Protein AF-A0A2V8UX45-F1 (afdb_monomer)

Radius of gyration: 14.38 Å; Cα contacts (8 Å, |Δi|>4): 68; chains: 1; bounding box: 37×28×36 Å

Mean predicted aligned error: 7.07 Å

Solvent-accessible surface area (backbone atoms only — not comparable to full-atom values): 5312 Å² total; per-residue (Å²): 133,73,49,59,40,98,85,70,44,74,33,41,58,48,56,62,54,57,76,78,44,101,56,91,73,91,41,78,54,72,54,60,66,61,48,12,61,54,49,18,52,46,47,69,73,66,58,86,82,85,84,79,76,87,69,90,48,72,66,49,56,52,52,53,53,52,25,50,55,50,12,51,57,55,51,70,51,78,79,74,91,74,84,128

Nearest PDB structures (foldseek):
  2x2e-assembly1_D  TM=4.350E-01  e=7.878E+00  Homo sapiens
  8i7r-assembly1_Fg  TM=4.450E-01  e=8.410E+00  Mus musculus
  6m32-assembly1_A  TM=3.783E-01  e=7.878E+00  Chlorobaculum tepidum TLS

Foldseek 3Di:
DQDADPVRHRAQFPCPCVVPHPDDDTHGHDDLVNLLCVVLVVVLVPDDDDDDDDDPDPVSVVSVVSSPVSSVVVNPDDDDPPDD

Sequence (84 aa):
EIERDLSGKSSIYWLWPFKNYSTFCPYLVGSYEEVSDELMKYIRAGFTNYILDIPAEERDLQSVGIVFQMAEKQARVKVNVANT

Secondary structure (DSSP, 8-state):
-PPB-TTSSBPSB--HHHHHS---S--B-S-HHHHHHHHHHHHHTT---------SSHHHHHHHHHHHHHHHHHHHS-------

Structure (mmCIF, N/CA/C/O backbone):
data_AF-A0A2V8UX45-F1
#
_entry.id   AF-A0A2V8UX45-F1
#
loop_
_atom_site.group_PDB
_atom_site.id
_atom_site.type_symbol
_atom_site.label_atom_id
_atom_site.label_alt_id
_atom_site.label_comp_id
_atom_site.label_asym_id
_atom_site.label_entity_id
_atom_site.label_seq_id
_atom_site.pdbx_PDB_ins_code
_atom_site.Cartn_x
_atom_site.Cartn_y
_atom_site.Cartn_z
_atom_site.occupancy
_atom_site.B_iso_or_equiv
_atom_site.auth_seq_id
_atom_site.auth_comp_id
_atom_site.auth_asym_id
_atom_site.auth_atom_id
_atom_site.pdbx_PDB_model_num
ATOM 1 N N . GLU A 1 1 ? 4.469 8.918 -18.083 1.00 53.09 1 GLU A N 1
ATOM 2 C CA . GLU A 1 1 ? 3.620 10.065 -17.709 1.00 53.09 1 GLU A CA 1
ATOM 3 C C . GLU A 1 1 ? 2.659 9.594 -16.629 1.00 53.09 1 GLU A C 1
ATOM 5 O O . GLU A 1 1 ? 2.052 8.544 -16.816 1.00 53.09 1 GLU A O 1
ATOM 10 N N . ILE A 1 2 ? 2.631 10.259 -15.472 1.00 58.66 2 ILE A N 1
ATOM 11 C CA . ILE A 1 2 ? 1.695 9.923 -14.390 1.00 58.66 2 ILE A CA 1
ATOM 12 C C . ILE A 1 2 ? 0.360 10.559 -14.770 1.00 58.66 2 ILE A C 1
ATOM 14 O O . ILE A 1 2 ? 0.317 11.761 -15.040 1.00 58.66 2 ILE A O 1
ATOM 18 N N . GLU A 1 3 ? -0.700 9.758 -14.869 1.00 65.81 3 GLU A N 1
ATOM 19 C CA . GLU A 1 3 ? -2.026 10.298 -15.171 1.00 65.81 3 GLU A CA 1
ATOM 20 C C . GLU A 1 3 ? -2.462 11.245 -14.063 1.00 65.81 3 GLU A C 1
ATOM 22 O O . GLU A 1 3 ? -2.124 11.031 -12.904 1.00 65.81 3 GLU A O 1
ATOM 27 N N . ARG A 1 4 ? -3.196 12.301 -14.407 1.00 66.81 4 ARG A N 1
ATOM 28 C CA . ARG A 1 4 ? -3.745 13.213 -13.408 1.00 66.81 4 ARG A CA 1
ATOM 29 C C . ARG A 1 4 ? -5.148 12.768 -13.020 1.00 66.81 4 ARG A C 1
ATOM 31 O O . ARG A 1 4 ? -5.933 12.395 -13.887 1.00 66.81 4 ARG A O 1
ATOM 38 N N . ASP A 1 5 ? -5.451 12.804 -11.730 1.00 69.06 5 ASP A N 1
ATOM 39 C CA . ASP A 1 5 ? -6.808 12.602 -11.239 1.00 69.06 5 ASP A CA 1
ATOM 40 C C . ASP A 1 5 ? -7.725 13.778 -11.636 1.00 69.06 5 ASP A C 1
ATOM 42 O O . ASP A 1 5 ? -7.288 14.789 -12.196 1.00 69.06 5 ASP A O 1
ATOM 46 N N . LEU A 1 6 ? -9.021 13.668 -11.326 1.00 63.31 6 LEU A N 1
ATOM 47 C CA . LEU A 1 6 ? -10.014 14.709 -11.629 1.00 63.31 6 LEU A CA 1
ATOM 48 C C . LEU A 1 6 ? -9.748 16.044 -10.903 1.00 63.31 6 LEU A C 1
ATOM 50 O O . LEU A 1 6 ? -10.333 17.060 -11.269 1.00 63.31 6 LEU A O 1
ATOM 54 N N . SER A 1 7 ? -8.868 16.058 -9.894 1.00 65.25 7 SER A N 1
ATOM 55 C CA . SER A 1 7 ? -8.416 17.265 -9.191 1.00 65.25 7 SER A CA 1
ATOM 56 C C . SER A 1 7 ? -7.166 17.894 -9.823 1.00 65.25 7 SER A C 1
ATOM 58 O O . SER A 1 7 ? -6.677 18.926 -9.361 1.00 65.25 7 SER A O 1
ATOM 60 N N . GLY A 1 8 ? -6.641 17.286 -10.890 1.00 65.25 8 GLY A N 1
ATOM 61 C CA . GLY A 1 8 ? -5.417 17.704 -11.555 1.00 65.25 8 GLY A CA 1
ATOM 62 C C . GLY A 1 8 ? -4.146 17.298 -10.810 1.00 65.25 8 GLY A C 1
ATOM 63 O O . GLY A 1 8 ? -3.070 17.709 -11.238 1.00 65.25 8 GLY A O 1
ATOM 64 N N . LYS A 1 9 ? -4.213 16.508 -9.732 1.00 70.31 9 LYS A N 1
ATOM 65 C CA . LYS A 1 9 ? -3.028 15.964 -9.051 1.00 70.31 9 LYS A CA 1
ATOM 66 C C . LYS A 1 9 ? -2.538 14.713 -9.761 1.00 70.31 9 LYS A C 1
ATOM 68 O O . LYS A 1 9 ? -3.314 14.048 -10.433 1.00 70.31 9 LYS A O 1
ATOM 73 N N . SER A 1 10 ? -1.257 14.386 -9.616 1.00 77.44 10 SER A N 1
ATOM 74 C CA . SER A 1 10 ? -0.741 13.087 -10.055 1.00 77.44 10 SER A CA 1
ATOM 75 C C . SER A 1 10 ? -1.544 11.973 -9.382 1.00 77.44 10 SER A C 1
ATOM 77 O O . SER A 1 10 ? -1.591 11.900 -8.158 1.00 77.44 10 SER A O 1
ATOM 79 N N . SER A 1 11 ? -2.197 11.138 -10.184 1.00 83.81 11 SER A N 1
ATOM 80 C CA . SER A 1 11 ? -2.873 9.935 -9.723 1.00 83.81 11 SER A CA 1
ATOM 81 C C . SER A 1 11 ? -1.837 8.970 -9.171 1.00 83.81 11 SER A C 1
ATOM 83 O O . SER A 1 11 ? -0.801 8.728 -9.792 1.00 83.81 11 SER A O 1
ATOM 85 N N . ILE A 1 12 ? -2.154 8.378 -8.027 1.00 89.62 12 ILE A N 1
ATOM 86 C CA . ILE A 1 12 ? -1.355 7.301 -7.446 1.00 89.62 12 ILE A CA 1
ATOM 87 C C . ILE A 1 12 ? -1.459 6.010 -8.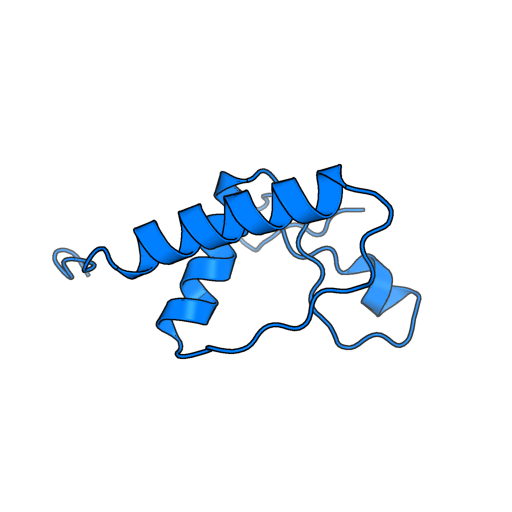261 1.00 89.62 12 ILE A C 1
ATOM 89 O O . ILE A 1 12 ? -0.599 5.145 -8.143 1.00 89.62 12 ILE A O 1
ATOM 93 N N . TYR A 1 13 ? -2.495 5.860 -9.094 1.00 88.00 13 TYR A N 1
ATOM 94 C CA . TYR A 1 13 ? -2.606 4.716 -9.989 1.00 88.00 13 TYR A CA 1
ATOM 95 C C . TYR A 1 13 ? -1.632 4.895 -11.145 1.00 88.00 13 TYR A C 1
ATOM 97 O O . TYR A 1 13 ? -1.835 5.696 -12.061 1.00 88.00 13 TYR A O 1
ATOM 105 N N . TRP A 1 14 ? -0.569 4.103 -11.122 1.00 86.38 14 TRP A N 1
ATOM 106 C CA . TRP A 1 14 ? 0.383 4.041 -12.208 1.00 86.38 14 TRP A CA 1
ATOM 107 C C . TRP A 1 14 ? -0.148 3.119 -13.305 1.00 86.38 14 TRP A C 1
ATOM 109 O O . TRP A 1 14 ? 0.064 1.912 -13.307 1.00 86.38 14 TRP A O 1
ATOM 119 N N . LEU A 1 15 ? -0.863 3.704 -14.265 1.00 84.06 15 LEU A N 1
ATOM 120 C CA . LEU A 1 15 ? -1.539 2.964 -15.336 1.0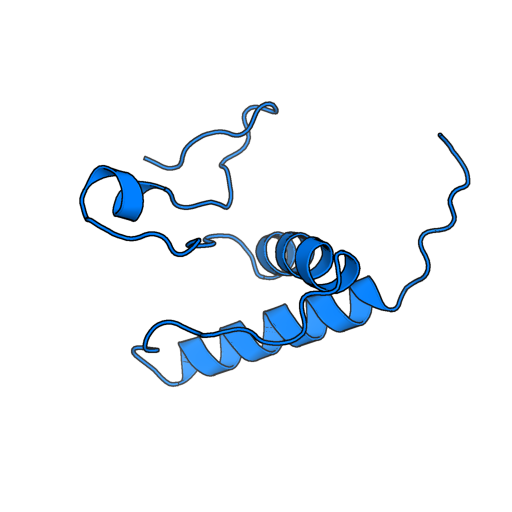0 84.06 15 LEU A CA 1
ATOM 121 C C . LEU A 1 15 ? -0.640 2.626 -16.535 1.00 84.06 15 LEU A C 1
ATOM 123 O O . LEU A 1 15 ? -1.103 2.042 -17.514 1.00 84.06 15 LEU A O 1
ATOM 127 N N . TRP A 1 16 ? 0.652 2.970 -16.492 1.00 80.25 16 TRP A N 1
ATOM 128 C CA . TRP A 1 16 ? 1.569 2.678 -17.598 1.00 80.25 16 TRP A CA 1
ATOM 129 C C . TRP A 1 16 ? 1.659 1.177 -17.930 1.00 80.25 16 TRP A C 1
ATOM 131 O O . TRP A 1 16 ? 1.598 0.857 -19.120 1.00 80.25 16 TRP A O 1
ATOM 141 N N . PRO A 1 17 ? 1.707 0.252 -16.948 1.00 76.88 17 PRO A N 1
ATOM 142 C CA . PRO A 1 17 ? 1.681 -1.175 -17.235 1.00 76.88 17 PRO A CA 1
ATOM 143 C C . PRO A 1 17 ? 0.418 -1.625 -17.974 1.00 76.88 17 PRO A C 1
ATOM 145 O O . PRO A 1 17 ? 0.540 -2.383 -18.924 1.00 76.88 17 PRO A O 1
ATOM 148 N N . PHE A 1 18 ? -0.767 -1.104 -17.635 1.00 76.88 18 PHE A N 1
ATOM 149 C CA . PHE A 1 18 ? -2.012 -1.412 -18.359 1.00 76.88 18 PHE A CA 1
ATOM 150 C C . PHE A 1 18 ? -1.983 -0.953 -19.821 1.00 76.88 18 PHE A C 1
ATOM 152 O O . PHE A 1 18 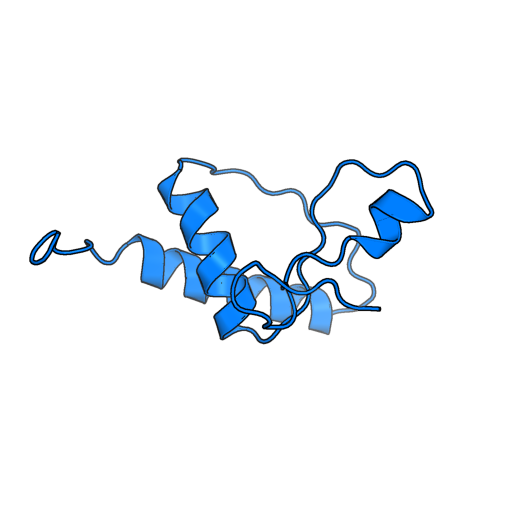? -2.595 -1.573 -20.686 1.00 76.88 18 PHE A O 1
ATOM 159 N N . LYS A 1 19 ? -1.286 0.152 -20.109 1.00 79.19 19 LYS A N 1
ATOM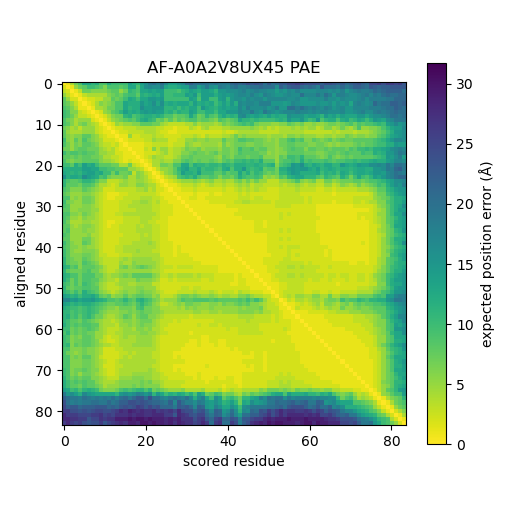 160 C CA . LYS A 1 19 ? -1.182 0.702 -21.469 1.00 79.19 19 LYS A CA 1
ATOM 161 C C . LYS A 1 19 ? -0.185 -0.043 -22.352 1.00 79.19 19 LYS A C 1
ATOM 163 O O . LYS A 1 19 ? -0.312 0.015 -23.570 1.00 79.19 19 LYS A O 1
ATOM 168 N N . ASN A 1 20 ? 0.823 -0.677 -21.756 1.00 79.88 20 ASN A N 1
ATOM 169 C CA . ASN A 1 20 ? 1.968 -1.228 -22.489 1.00 79.88 20 ASN A CA 1
ATOM 170 C C . ASN A 1 20 ? 2.100 -2.752 -22.354 1.00 79.88 20 ASN A C 1
ATOM 172 O O . ASN A 1 20 ? 2.802 -3.369 -23.151 1.00 79.88 20 ASN A O 1
ATOM 176 N N . TYR A 1 21 ? 1.404 -3.367 -21.395 1.00 74.75 21 TYR A N 1
ATOM 177 C CA . TYR A 1 21 ? 1.408 -4.805 -21.138 1.00 74.75 21 TYR A CA 1
ATOM 178 C C . TYR A 1 21 ? 0.001 -5.318 -20.811 1.00 74.75 21 TYR A C 1
ATOM 180 O O . TYR A 1 21 ? -0.891 -4.569 -20.422 1.00 74.75 21 TYR A O 1
ATOM 188 N N . SER A 1 22 ? -0.197 -6.632 -20.918 1.00 73.88 22 SER A N 1
ATOM 189 C CA . SER A 1 22 ? -1.446 -7.292 -20.523 1.00 73.88 22 SER A CA 1
ATOM 190 C C . SER A 1 22 ? -1.460 -7.583 -19.021 1.00 73.88 22 SER A C 1
ATOM 192 O O . SER A 1 22 ? -1.306 -8.727 -18.603 1.00 73.88 22 SER A O 1
ATOM 194 N N . THR A 1 23 ? -1.620 -6.541 -18.206 1.00 69.06 23 THR A N 1
ATOM 195 C CA . THR A 1 23 ? -1.797 -6.665 -16.750 1.00 69.06 23 THR A CA 1
ATOM 196 C C . THR A 1 23 ? -3.179 -6.179 -16.322 1.00 69.06 23 THR A C 1
ATOM 198 O O . THR A 1 23 ? -3.741 -5.276 -16.939 1.00 69.06 23 THR A O 1
ATOM 201 N N . PHE A 1 24 ? -3.732 -6.805 -15.280 1.00 72.56 24 PHE A N 1
ATOM 202 C CA . PHE A 1 24 ? -5.034 -6.468 -14.692 1.00 72.56 24 PHE A CA 1
ATOM 203 C C . PHE A 1 24 ? -4.938 -6.064 -13.209 1.00 72.56 24 PHE A C 1
ATOM 205 O O . PHE A 1 24 ? -5.963 -5.859 -12.561 1.00 72.56 24 PHE A O 1
ATOM 212 N N . CYS A 1 25 ? -3.723 -5.939 -12.666 1.00 84.56 25 CYS A N 1
ATOM 213 C CA . CYS A 1 25 ? -3.486 -5.624 -11.256 1.00 84.56 25 CYS A CA 1
ATOM 214 C C . CYS A 1 25 ? -3.200 -4.126 -11.059 1.00 84.56 25 CYS A C 1
ATOM 216 O O . CYS A 1 25 ? -2.489 -3.534 -11.874 1.00 84.56 25 CYS A O 1
ATOM 218 N N . PRO A 1 26 ? -3.712 -3.490 -9.990 1.00 86.94 26 PRO A N 1
ATOM 219 C CA . PRO A 1 26 ? -3.427 -2.086 -9.719 1.00 86.94 26 PRO A CA 1
ATOM 220 C C . PRO A 1 26 ? -1.962 -1.889 -9.303 1.00 86.94 26 PRO A C 1
ATOM 222 O O . PRO A 1 26 ? -1.463 -2.584 -8.421 1.00 86.94 26 PRO A O 1
ATOM 225 N N . TYR A 1 27 ? -1.302 -0.893 -9.895 1.00 88.56 27 TYR A N 1
ATOM 226 C CA . TYR A 1 27 ? 0.016 -0.416 -9.470 1.00 88.56 27 TYR A CA 1
ATOM 227 C C . TYR A 1 27 ? -0.151 0.941 -8.792 1.00 88.56 27 TYR A C 1
ATOM 229 O O . TYR A 1 27 ? -0.660 1.876 -9.411 1.00 88.56 27 TYR A O 1
ATOM 237 N N . LEU A 1 28 ? 0.265 1.045 -7.530 1.00 91.44 28 LEU A N 1
ATOM 238 C CA . LEU A 1 28 ? 0.172 2.272 -6.740 1.00 91.44 28 LEU A CA 1
ATOM 239 C C . LEU A 1 28 ? 1.569 2.873 -6.558 1.00 91.44 28 LEU A C 1
ATOM 241 O O . LEU A 1 28 ? 2.468 2.198 -6.062 1.00 91.44 28 LEU A O 1
ATOM 245 N N . VAL A 1 29 ? 1.755 4.129 -6.964 1.00 91.06 29 VAL A N 1
ATOM 246 C CA . VAL A 1 29 ? 3.023 4.864 -6.860 1.00 91.06 29 VAL A CA 1
ATOM 247 C C . VAL A 1 29 ? 2.751 6.228 -6.235 1.00 91.06 29 VAL A C 1
ATOM 249 O O . VAL A 1 29 ? 2.023 7.039 -6.800 1.00 91.06 29 VAL A O 1
ATOM 252 N N . GLY A 1 30 ? 3.351 6.483 -5.075 1.00 92.06 30 GLY A N 1
ATOM 253 C CA . GLY A 1 30 ? 3.175 7.714 -4.306 1.00 92.06 30 GLY A CA 1
ATOM 254 C C . GLY A 1 30 ? 3.947 7.662 -2.989 1.00 92.06 30 GLY A C 1
ATOM 255 O O . GLY A 1 30 ? 4.749 6.748 -2.774 1.00 92.06 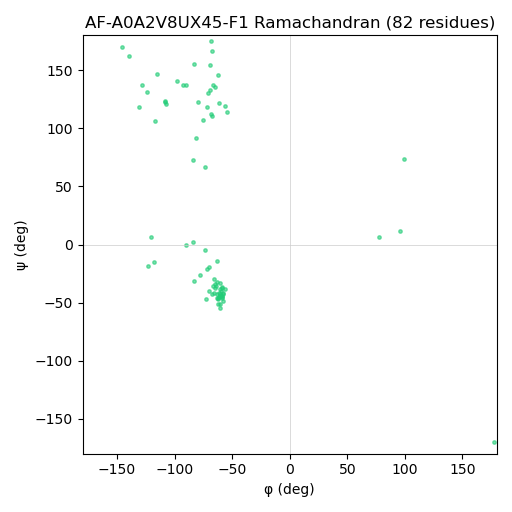30 GLY A O 1
ATOM 256 N N . SER A 1 31 ? 3.713 8.633 -2.108 1.00 95.31 31 SER A N 1
ATOM 257 C CA . SER A 1 31 ? 4.234 8.596 -0.737 1.00 95.31 31 SER A CA 1
ATOM 258 C C . SER A 1 31 ? 3.584 7.473 0.082 1.00 95.31 31 SER A C 1
ATOM 260 O O . SER A 1 31 ? 2.556 6.909 -0.304 1.00 95.31 31 SER A O 1
ATOM 262 N N . TYR A 1 32 ? 4.159 7.144 1.244 1.00 97.12 32 TYR A N 1
ATOM 263 C CA . TYR A 1 32 ? 3.557 6.148 2.134 1.00 97.12 32 TYR A CA 1
ATOM 264 C C . TYR A 1 32 ? 2.161 6.561 2.596 1.00 97.12 32 TYR A C 1
ATOM 266 O O . TYR A 1 32 ? 1.268 5.722 2.649 1.00 97.12 32 TYR A O 1
ATOM 274 N N . GLU A 1 33 ? 1.962 7.849 2.874 1.00 96.12 33 GLU A N 1
ATOM 275 C CA . GLU A 1 33 ? 0.664 8.424 3.216 1.00 96.12 33 GLU A CA 1
ATOM 276 C C . GLU A 1 33 ? -0.331 8.220 2.073 1.00 96.12 33 GLU A C 1
ATOM 278 O O . GLU A 1 33 ? -1.369 7.595 2.277 1.00 96.12 33 GLU A O 1
ATOM 283 N N . GLU A 1 34 ? 0.025 8.654 0.861 1.00 95.12 34 GLU A N 1
ATOM 284 C CA . GLU A 1 34 ? -0.846 8.580 -0.317 1.00 95.12 34 GLU A CA 1
ATOM 285 C C . GLU A 1 34 ? -1.271 7.139 -0.640 1.00 95.12 34 GLU A C 1
ATOM 287 O O . GLU A 1 34 ? -2.447 6.869 -0.888 1.00 95.12 34 GLU A O 1
ATOM 292 N N . VAL A 1 35 ? -0.327 6.194 -0.599 1.00 96.25 35 VAL A N 1
ATOM 293 C CA . VAL A 1 35 ? -0.611 4.774 -0.854 1.00 96.25 35 VAL A CA 1
ATOM 294 C C . VAL A 1 35 ? -1.430 4.163 0.286 1.00 96.25 35 VAL A C 1
ATOM 296 O O . VAL A 1 35 ? -2.360 3.396 0.029 1.00 96.25 35 VAL A O 1
ATOM 299 N N . SER A 1 36 ? -1.134 4.510 1.542 1.00 96.94 36 SER A N 1
ATOM 300 C CA . SER A 1 36 ? -1.887 4.003 2.695 1.00 96.94 36 SER A CA 1
ATOM 301 C C . SER A 1 36 ? -3.345 4.473 2.700 1.00 96.94 36 SER A C 1
ATOM 303 O O . SER A 1 36 ? -4.236 3.674 2.995 1.00 96.94 36 SER A O 1
ATOM 305 N N . ASP A 1 37 ? -3.603 5.719 2.289 1.00 95.56 37 ASP A N 1
ATOM 306 C CA . ASP A 1 37 ? -4.947 6.292 2.198 1.00 95.56 37 ASP A CA 1
ATOM 307 C C . ASP A 1 37 ? -5.797 5.559 1.151 1.00 95.56 37 ASP A C 1
ATOM 309 O O .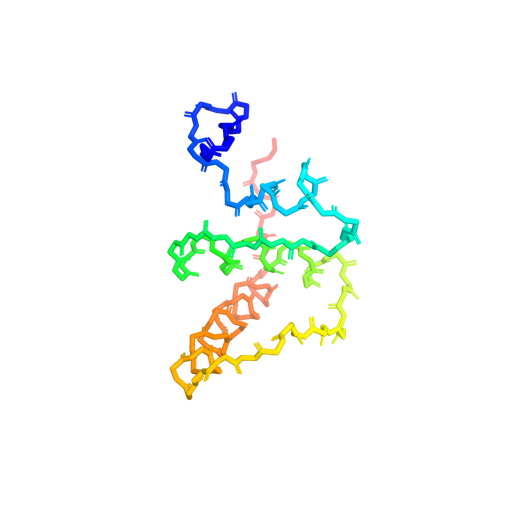 ASP A 1 37 ? -7.003 5.363 1.331 1.00 95.56 37 ASP A O 1
ATOM 313 N N . GLU A 1 38 ? -5.179 5.119 0.056 1.00 95.44 38 GLU A N 1
ATOM 314 C CA . GLU A 1 38 ? -5.854 4.315 -0.957 1.00 95.44 38 GLU A CA 1
ATOM 315 C C . GLU A 1 38 ? -6.106 2.886 -0.478 1.00 95.44 38 GLU A C 1
ATOM 317 O O . GLU A 1 38 ? -7.231 2.394 -0.575 1.00 95.44 38 GLU A O 1
ATOM 322 N N . LEU A 1 39 ? -5.100 2.230 0.109 1.00 96.38 39 LEU A N 1
ATOM 323 C CA . LEU A 1 39 ? -5.244 0.883 0.670 1.00 96.38 39 LEU A CA 1
ATOM 324 C C . LEU A 1 39 ? -6.315 0.829 1.765 1.00 96.38 39 LEU A C 1
ATOM 326 O O . LEU A 1 39 ? -7.094 -0.124 1.821 1.00 96.38 39 LEU A O 1
ATOM 330 N N . MET A 1 40 ? -6.427 1.874 2.588 1.00 96.69 40 MET A N 1
ATOM 331 C CA . MET A 1 40 ? -7.482 2.002 3.592 1.00 96.69 40 MET A CA 1
ATOM 332 C C . MET A 1 40 ? -8.880 1.893 2.958 1.00 96.69 40 MET A C 1
ATOM 334 O O . MET A 1 40 ? -9.768 1.280 3.557 1.00 96.69 40 MET A O 1
ATOM 338 N N . LYS A 1 41 ? -9.102 2.448 1.757 1.00 94.75 41 LYS A N 1
ATOM 339 C CA . LYS A 1 41 ? -10.400 2.350 1.060 1.00 94.75 41 LYS A CA 1
ATOM 340 C C . LYS A 1 41 ? -10.735 0.898 0.726 1.00 94.75 41 LYS A C 1
ATOM 342 O O . LYS A 1 41 ? -11.860 0.474 0.979 1.00 94.75 41 LYS A O 1
ATOM 347 N N . TYR A 1 42 ? -9.759 0.124 0.247 1.00 94.94 42 TYR A N 1
ATOM 348 C CA . TYR A 1 42 ? -9.929 -1.312 0.006 1.00 94.94 42 TYR A CA 1
ATOM 349 C C . TYR A 1 42 ? -10.227 -2.074 1.302 1.00 94.94 42 TYR A C 1
ATOM 351 O O . TYR A 1 42 ? -11.182 -2.845 1.353 1.00 94.94 42 TYR A O 1
ATOM 359 N N . ILE A 1 43 ? -9.476 -1.815 2.376 1.00 96.12 43 ILE A N 1
ATOM 360 C CA . ILE A 1 43 ? -9.712 -2.463 3.677 1.00 96.12 43 ILE A CA 1
ATOM 361 C C . ILE A 1 43 ? -11.139 -2.172 4.169 1.00 96.12 43 ILE A C 1
ATOM 363 O O . ILE A 1 43 ? -11.864 -3.082 4.568 1.00 96.12 43 ILE A O 1
ATOM 367 N N . ARG A 1 44 ? -11.589 -0.912 4.090 1.00 95.19 44 ARG A N 1
ATOM 368 C CA . ARG A 1 44 ? -12.955 -0.511 4.476 1.00 95.19 44 ARG A CA 1
ATOM 369 C C . ARG A 1 44 ? -14.039 -1.110 3.584 1.00 95.19 44 ARG A C 1
ATOM 371 O O . ARG A 1 44 ? -15.140 -1.352 4.067 1.00 95.19 44 ARG A O 1
ATOM 378 N N . ALA A 1 45 ? -13.734 -1.366 2.316 1.00 95.31 45 ALA A N 1
ATOM 379 C CA . ALA A 1 45 ? -14.624 -2.072 1.401 1.00 95.31 45 ALA A CA 1
ATOM 380 C C . ALA A 1 45 ? -14.704 -3.589 1.679 1.00 95.31 45 ALA A C 1
ATOM 382 O O . ALA A 1 45 ? -15.506 -4.275 1.051 1.00 95.31 45 ALA A O 1
ATOM 383 N N . GLY A 1 46 ? -13.919 -4.114 2.629 1.00 95.62 46 GLY A N 1
ATOM 384 C CA . GLY A 1 46 ? -13.979 -5.509 3.073 1.00 95.62 46 GLY A CA 1
ATOM 385 C C . GLY A 1 46 ? -12.967 -6.440 2.404 1.00 95.62 46 GLY A C 1
ATOM 386 O O . GLY A 1 46 ? -13.068 -7.655 2.564 1.00 95.62 46 GLY A O 1
ATOM 387 N N . PHE A 1 47 ? -11.987 -5.904 1.672 1.00 95.50 47 PHE A N 1
ATOM 388 C CA . PHE A 1 47 ? -10.883 -6.706 1.147 1.00 95.50 47 PHE A CA 1
ATOM 389 C C . PHE A 1 47 ? -9.964 -7.140 2.297 1.00 95.50 47 PHE A C 1
ATOM 391 O O . PHE A 1 47 ? -9.563 -6.329 3.128 1.00 95.50 47 PHE A O 1
ATOM 398 N N . THR A 1 48 ? -9.641 -8.432 2.352 1.00 93.56 48 THR A N 1
ATOM 399 C CA . THR A 1 48 ? -8.872 -9.037 3.458 1.00 93.56 48 THR A CA 1
ATOM 400 C C . THR A 1 48 ? -7.602 -9.747 3.009 1.00 93.56 48 THR A C 1
ATOM 402 O O . THR A 1 48 ? -6.720 -9.990 3.826 1.00 93.56 48 THR A O 1
ATOM 405 N N . ASN A 1 49 ? -7.498 -10.082 1.723 1.00 94.12 49 ASN A N 1
ATOM 406 C CA . ASN A 1 49 ? -6.365 -10.798 1.152 1.00 94.12 49 ASN A CA 1
ATOM 407 C C . ASN A 1 49 ? -5.788 -9.975 0.002 1.00 94.12 49 ASN A C 1
ATOM 409 O O . ASN A 1 49 ? -6.531 -9.529 -0.873 1.00 94.12 49 ASN A O 1
ATOM 413 N N . TYR A 1 50 ? -4.469 -9.804 0.005 1.00 92.75 50 TYR A N 1
ATOM 414 C CA . TYR A 1 50 ? -3.729 -9.020 -0.976 1.00 92.75 50 TYR A CA 1
ATOM 415 C C . TYR A 1 50 ? -2.588 -9.868 -1.524 1.00 92.75 50 TYR A C 1
ATOM 417 O O . TYR A 1 50 ? -1.912 -10.567 -0.771 1.00 92.75 50 TYR A O 1
ATOM 425 N N . ILE A 1 51 ? -2.382 -9.803 -2.836 1.00 91.69 51 ILE A N 1
ATOM 426 C CA . ILE A 1 51 ? -1.257 -10.451 -3.506 1.00 91.69 51 ILE A CA 1
ATOM 427 C C . ILE A 1 51 ? -0.307 -9.339 -3.930 1.00 91.69 51 ILE A C 1
ATOM 429 O O . ILE A 1 51 ? -0.711 -8.414 -4.633 1.00 91.69 51 ILE A O 1
ATOM 433 N N . LEU A 1 52 ? 0.934 -9.424 -3.467 1.00 89.56 52 LEU A N 1
ATOM 434 C CA . LEU A 1 52 ? 1.997 -8.506 -3.852 1.00 89.56 52 LEU A CA 1
ATOM 435 C C . LEU A 1 52 ? 2.703 -9.062 -5.080 1.00 89.56 52 LEU A C 1
ATOM 437 O O . LEU A 1 52 ? 2.982 -10.262 -5.142 1.00 89.56 52 LEU A O 1
ATOM 441 N N . ASP A 1 53 ? 2.997 -8.184 -6.033 1.00 84.50 53 ASP A N 1
ATOM 442 C CA . ASP A 1 53 ? 3.902 -8.521 -7.126 1.00 84.50 53 ASP A CA 1
ATOM 443 C C . ASP A 1 53 ? 5.334 -8.674 -6.584 1.00 84.50 53 ASP A C 1
ATOM 445 O O . ASP A 1 53 ? 5.663 -8.138 -5.522 1.00 84.50 53 ASP A O 1
ATOM 449 N N . ILE A 1 54 ? 6.158 -9.455 -7.281 1.00 85.12 54 ILE A N 1
ATOM 450 C CA . ILE A 1 54 ? 7.448 -9.955 -6.785 1.00 85.12 54 ILE A CA 1
ATOM 451 C C . ILE A 1 54 ? 8.339 -8.782 -6.317 1.00 85.12 54 ILE A C 1
ATOM 453 O O . ILE A 1 54 ? 8.771 -7.992 -7.160 1.00 85.12 54 ILE A O 1
ATOM 457 N N . PRO A 1 55 ? 8.653 -8.660 -5.010 1.00 86.38 55 PRO A N 1
ATOM 458 C CA . PRO A 1 55 ? 9.550 -7.616 -4.515 1.00 86.38 55 PRO A CA 1
ATOM 459 C C . PRO A 1 55 ? 10.967 -7.853 -5.046 1.00 86.38 55 PRO A C 1
ATOM 461 O O . PRO A 1 55 ? 11.447 -8.991 -5.059 1.00 86.38 55 PRO A O 1
ATOM 464 N N . ALA A 1 56 ? 11.642 -6.788 -5.477 1.00 89.44 56 ALA A N 1
ATOM 465 C CA . ALA A 1 56 ? 12.990 -6.869 -6.027 1.00 89.44 56 ALA A CA 1
ATOM 466 C C . ALA A 1 56 ? 14.054 -6.893 -4.920 1.00 89.44 56 ALA A C 1
ATOM 468 O O . ALA A 1 56 ? 15.098 -7.526 -5.081 1.00 89.44 56 ALA A O 1
ATOM 469 N N . GLU A 1 57 ? 13.787 -6.230 -3.791 1.00 93.88 57 GLU A N 1
ATOM 470 C CA . GLU A 1 57 ? 14.697 -6.157 -2.647 1.00 93.88 57 GLU A CA 1
ATOM 471 C C . GLU A 1 57 ? 13.978 -6.116 -1.286 1.00 93.88 57 GLU A C 1
ATOM 473 O O . GLU A 1 57 ? 12.764 -5.946 -1.182 1.00 93.88 57 GLU A O 1
ATOM 478 N N . GLU A 1 58 ? 14.742 -6.257 -0.199 1.00 94.81 58 GLU A N 1
ATOM 479 C CA . GLU A 1 58 ? 14.206 -6.252 1.171 1.00 94.81 58 GLU A CA 1
ATOM 480 C C . GLU A 1 58 ? 13.459 -4.951 1.507 1.00 94.81 58 GLU A C 1
ATOM 482 O O . GLU A 1 58 ? 12.430 -4.968 2.187 1.00 94.81 58 GLU A O 1
ATOM 487 N N . ARG A 1 59 ? 13.947 -3.816 0.997 1.00 93.69 59 ARG A N 1
ATOM 488 C CA . ARG A 1 59 ? 13.313 -2.510 1.198 1.00 93.69 59 ARG A CA 1
ATOM 489 C C . ARG A 1 59 ? 11.889 -2.467 0.643 1.00 93.69 59 ARG A C 1
ATOM 491 O O . ARG A 1 59 ? 11.045 -1.793 1.238 1.00 93.69 59 ARG A O 1
ATOM 498 N N . ASP A 1 60 ? 11.600 -3.185 -0.439 1.00 92.50 60 ASP A N 1
ATOM 499 C CA . ASP A 1 60 ? 10.255 -3.231 -1.019 1.00 92.50 60 ASP A CA 1
ATOM 500 C C . ASP A 1 60 ? 9.276 -3.860 -0.025 1.00 92.50 60 ASP A C 1
ATOM 502 O O . ASP A 1 60 ? 8.222 -3.295 0.264 1.00 92.50 60 ASP A O 1
ATOM 506 N N . LEU A 1 61 ? 9.670 -4.981 0.590 1.00 93.56 61 LEU A N 1
ATOM 507 C CA . LEU A 1 61 ? 8.876 -5.655 1.621 1.00 93.56 61 LEU A CA 1
ATOM 508 C C . LEU A 1 61 ? 8.654 -4.767 2.851 1.00 93.56 61 LEU A C 1
ATOM 510 O O . LEU A 1 61 ? 7.545 -4.714 3.385 1.00 93.56 61 LEU A O 1
ATOM 514 N N . GLN A 1 62 ? 9.689 -4.046 3.290 1.00 95.94 62 GLN A N 1
ATOM 515 C CA . GLN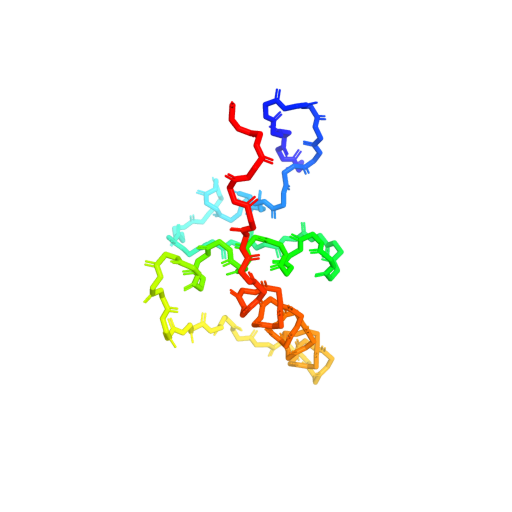 A 1 62 ? 9.580 -3.103 4.407 1.00 95.94 62 GLN A CA 1
ATOM 516 C C . GLN A 1 62 ? 8.597 -1.966 4.086 1.00 95.94 62 GLN A C 1
ATOM 518 O O . GLN A 1 62 ? 7.722 -1.660 4.896 1.00 95.94 62 GLN A O 1
ATOM 523 N N . SER A 1 63 ? 8.704 -1.382 2.890 1.00 95.25 63 SER A N 1
ATOM 524 C CA . SER A 1 63 ? 7.830 -0.300 2.419 1.00 95.25 63 SER A CA 1
ATOM 525 C C . SER A 1 63 ? 6.370 -0.750 2.363 1.00 95.25 63 SER A C 1
ATOM 527 O O . SER A 1 63 ? 5.488 -0.061 2.875 1.00 95.25 63 SER A O 1
ATOM 529 N N . VAL A 1 64 ? 6.123 -1.952 1.830 1.00 95.31 64 VAL A N 1
ATOM 530 C CA . VAL A 1 64 ? 4.799 -2.585 1.822 1.00 95.31 64 VAL A CA 1
ATOM 531 C C . VAL A 1 64 ? 4.252 -2.741 3.244 1.00 95.31 64 VAL A C 1
ATOM 533 O O . VAL A 1 64 ? 3.117 -2.354 3.521 1.00 95.31 64 VAL A O 1
ATOM 536 N N . GLY A 1 65 ? 5.054 -3.278 4.167 1.00 96.25 65 GLY A N 1
ATOM 537 C CA . GLY A 1 65 ? 4.640 -3.453 5.559 1.00 96.25 65 GLY A CA 1
ATOM 538 C C . GLY A 1 65 ? 4.226 -2.135 6.218 1.00 96.25 65 GLY A C 1
ATOM 539 O O . GLY A 1 65 ? 3.193 -2.081 6.887 1.00 96.25 65 GLY A O 1
ATOM 540 N N . ILE A 1 66 ? 4.988 -1.062 5.983 1.00 98.06 66 ILE A N 1
ATOM 541 C CA . ILE A 1 66 ? 4.696 0.277 6.512 1.00 98.06 66 ILE A CA 1
ATOM 542 C C . ILE A 1 66 ? 3.340 0.782 6.004 1.00 98.06 66 ILE A C 1
ATOM 544 O O . ILE A 1 66 ? 2.496 1.169 6.816 1.00 98.06 66 ILE A O 1
ATOM 548 N N . VAL A 1 67 ? 3.087 0.737 4.690 1.00 97.50 67 VAL A N 1
ATOM 549 C CA . VAL A 1 67 ? 1.832 1.271 4.131 1.00 97.50 67 VAL A CA 1
ATOM 550 C C . VAL A 1 67 ? 0.607 0.468 4.568 1.00 97.50 67 VAL A C 1
ATOM 552 O O . VAL A 1 67 ? -0.426 1.069 4.861 1.00 97.50 67 VAL A O 1
ATOM 555 N N . PHE A 1 68 ? 0.713 -0.860 4.705 1.00 97.50 68 PHE A N 1
ATOM 556 C CA . PHE A 1 68 ? -0.383 -1.679 5.235 1.00 97.50 68 PHE A CA 1
ATOM 557 C C . PHE A 1 68 ? -0.652 -1.401 6.717 1.00 97.50 68 PHE A C 1
ATOM 559 O O . PHE A 1 68 ? -1.809 -1.249 7.104 1.00 97.50 68 PHE A O 1
ATOM 566 N N . GLN A 1 69 ? 0.387 -1.257 7.547 1.00 97.81 69 GLN A N 1
ATOM 567 C CA . GLN A 1 69 ? 0.218 -0.886 8.959 1.00 97.81 69 GLN A CA 1
ATOM 568 C C . GLN A 1 69 ? -0.459 0.482 9.111 1.00 97.81 69 GLN A C 1
ATOM 570 O O . GLN A 1 69 ? -1.351 0.650 9.950 1.00 97.81 69 GLN A O 1
ATOM 575 N N . MET A 1 70 ? -0.061 1.458 8.290 1.00 97.94 70 MET A N 1
ATOM 576 C CA . MET A 1 70 ? -0.696 2.776 8.242 1.00 97.94 70 MET A CA 1
ATOM 577 C C . MET A 1 70 ? -2.164 2.661 7.818 1.00 97.94 70 MET A C 1
ATOM 579 O O . MET A 1 70 ? -3.041 3.141 8.539 1.00 97.94 70 MET A O 1
ATOM 583 N N . ALA A 1 71 ? -2.441 1.962 6.716 1.00 97.31 71 ALA A N 1
ATOM 584 C CA . ALA A 1 71 ? -3.785 1.781 6.176 1.00 97.31 71 ALA A CA 1
ATOM 585 C C . ALA A 1 71 ? -4.725 1.071 7.164 1.00 97.31 71 ALA A C 1
ATOM 587 O O . ALA A 1 71 ? -5.854 1.513 7.380 1.00 97.31 71 ALA A O 1
ATOM 588 N N . GLU A 1 72 ? -4.262 0.008 7.828 1.00 96.50 72 GLU A N 1
ATOM 589 C CA . GLU A 1 72 ? -5.032 -0.688 8.863 1.00 96.50 72 GLU A CA 1
ATOM 590 C C . GLU A 1 72 ? -5.353 0.224 10.046 1.00 96.50 72 GLU A C 1
ATOM 592 O O . GLU A 1 72 ? -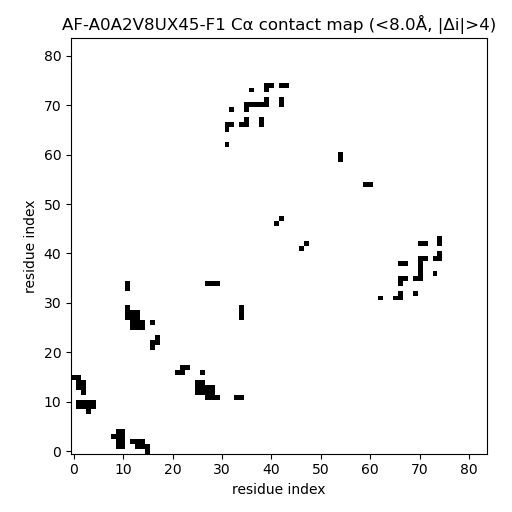6.490 0.251 10.529 1.00 96.50 72 GLU A O 1
ATOM 597 N N . LYS A 1 73 ? -4.359 0.983 10.524 1.00 96.31 73 LYS A N 1
ATOM 598 C CA . LYS A 1 73 ? -4.552 1.931 11.624 1.00 96.31 73 LYS A CA 1
ATOM 599 C C . LYS A 1 73 ? -5.620 2.960 11.260 1.00 96.31 73 LYS A C 1
ATOM 601 O O . LYS A 1 73 ? -6.505 3.214 12.075 1.00 96.31 73 LYS A O 1
ATOM 606 N N . GLN A 1 74 ? -5.572 3.508 10.048 1.00 94.88 74 GLN A N 1
ATOM 607 C CA . GLN A 1 74 ? -6.569 4.455 9.546 1.00 94.88 74 GLN A CA 1
ATOM 608 C C . GLN A 1 74 ? -7.957 3.813 9.382 1.00 94.88 74 GLN A C 1
ATOM 610 O O . GLN A 1 74 ? -8.971 4.408 9.753 1.00 94.88 74 GLN A O 1
ATOM 615 N N . ALA A 1 75 ? -8.022 2.581 8.871 1.00 94.19 75 ALA A N 1
ATOM 616 C CA . ALA A 1 75 ? -9.277 1.875 8.632 1.00 94.19 75 ALA A CA 1
ATOM 617 C C . ALA A 1 75 ? -10.039 1.577 9.934 1.00 94.19 75 ALA A C 1
ATOM 619 O O . ALA A 1 75 ? -11.268 1.643 9.945 1.00 94.19 75 ALA A O 1
ATOM 620 N N . ARG A 1 76 ? -9.318 1.310 11.034 1.00 89.31 76 ARG A N 1
ATOM 621 C CA . ARG A 1 76 ? -9.890 1.071 12.374 1.00 89.31 76 ARG A CA 1
ATOM 622 C C . ARG A 1 76 ? -10.446 2.335 13.037 1.00 89.31 76 ARG A C 1
ATOM 624 O O . ARG A 1 76 ? -11.272 2.226 13.945 1.00 89.31 76 ARG A O 1
ATOM 631 N N . VAL A 1 77 ? -10.017 3.526 12.614 1.00 85.56 77 VAL A N 1
ATOM 632 C CA . VAL A 1 77 ? -10.602 4.784 13.096 1.00 85.56 77 VAL A CA 1
ATOM 633 C C . VAL A 1 77 ? -11.997 4.924 12.493 1.00 85.56 77 VAL A C 1
ATOM 635 O O . VAL A 1 77 ? -12.156 4.997 11.273 1.00 85.56 77 VAL A O 1
ATOM 638 N N . LYS A 1 78 ? -13.022 4.968 13.353 1.00 67.94 78 LYS A N 1
ATOM 639 C CA . LYS A 1 78 ? -14.398 5.245 12.929 1.00 67.94 78 LYS A CA 1
ATOM 640 C C . LYS A 1 78 ? -14.446 6.633 12.296 1.00 67.94 78 LYS A C 1
ATOM 642 O O . LYS A 1 78 ? -14.112 7.620 12.949 1.00 67.94 78 LYS A O 1
ATOM 647 N N . VAL A 1 79 ? -14.884 6.712 11.042 1.00 64.88 79 VAL A N 1
ATOM 648 C CA . VAL A 1 79 ? -15.252 7.996 10.442 1.00 64.88 79 VAL A CA 1
ATOM 649 C C . VAL A 1 79 ? -16.511 8.464 11.160 1.00 64.88 79 VAL A C 1
ATOM 651 O O . VAL A 1 79 ? -17.562 7.836 11.040 1.00 64.88 79 VAL A O 1
ATOM 654 N N . ASN A 1 80 ? -16.407 9.540 11.939 1.00 55.31 80 ASN A N 1
ATOM 655 C CA . ASN A 1 80 ? -17.598 10.238 12.398 1.00 55.31 80 ASN A CA 1
ATOM 656 C C . ASN A 1 80 ? -18.239 10.876 11.168 1.00 55.31 80 ASN A C 1
ATOM 658 O O . ASN A 1 80 ? -17.685 11.810 10.593 1.00 55.31 80 ASN A O 1
ATOM 662 N N . VAL A 1 81 ? -19.395 10.351 10.764 1.00 56.19 81 VAL A N 1
ATOM 663 C CA . VAL A 1 81 ? -20.264 10.952 9.746 1.00 56.19 81 VAL A CA 1
ATOM 664 C C . VAL A 1 81 ? -20.944 12.169 10.378 1.00 56.19 81 VAL A C 1
ATOM 666 O O . VAL A 1 81 ? -22.132 12.167 10.676 1.00 56.19 81 VAL A O 1
ATOM 669 N N . ALA A 1 82 ? -20.153 13.188 10.693 1.00 45.97 82 ALA A N 1
ATOM 670 C CA . ALA A 1 82 ? -20.629 14.505 11.070 1.00 45.97 82 ALA A CA 1
ATOM 671 C C . ALA A 1 82 ? -20.095 15.452 9.995 1.00 45.97 82 ALA A C 1
ATOM 673 O O . ALA A 1 82 ? -18.894 15.710 9.958 1.00 45.97 82 ALA A O 1
ATOM 674 N N . ASN A 1 83 ? -21.000 15.902 9.123 1.00 42.69 83 ASN A N 1
ATOM 675 C CA . ASN A 1 83 ? -20.809 16.720 7.915 1.00 42.69 83 ASN A CA 1
ATOM 676 C C . ASN A 1 83 ? -20.799 15.907 6.614 1.00 42.69 83 ASN A C 1
ATOM 678 O O . ASN A 1 83 ? -19.766 15.703 5.978 1.00 42.69 83 ASN A O 1
ATOM 682 N N . THR A 1 84 ? -21.997 15.462 6.231 1.00 40.00 84 THR A N 1
ATOM 683 C CA . THR A 1 84 ? -22.422 15.422 4.824 1.00 40.00 84 THR A CA 1
ATOM 684 C C . THR A 1 84 ? -23.350 16.606 4.601 1.00 40.00 84 THR A C 1
ATOM 686 O O . THR A 1 84 ? -24.094 16.920 5.561 1.00 40.00 84 THR A O 1
#
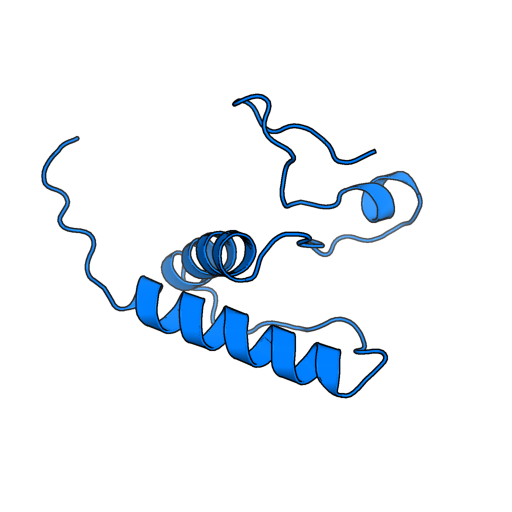
pLDDT: mean 84.61, std 14.44, range [40.0, 98.06]